Protein AF-A0A7W7D949-F1 (afdb_monomer)

Solvent-accessible surface area (backbone atoms only — not comparable to full-atom values): 5624 Å² total; per-residue (Å²): 130,55,74,65,58,53,51,50,49,53,50,51,53,49,32,52,52,30,52,50,52,20,53,51,26,47,51,50,24,49,54,40,52,50,54,51,53,53,45,66,76,52,34,84,71,34,68,82,68,64,48,53,63,56,50,52,53,50,38,54,50,53,27,51,53,23,50,52,48,22,53,51,27,49,50,52,28,54,51,48,54,50,52,49,52,54,50,51,57,48,51,52,54,50,53,50,50,53,52,50,53,56,59,73,64,71,122

Radius of gyration: 25.0 Å; Cα contacts (8 Å, |Δi|>4): 56; chains: 1; bounding box: 62×19×70 Å

Secondary structure (DSSP, 8-state):
--HHHHHHHHHHHHHHHHHHHHHHHHHHHHHHHHHHHHHHHHTTTTTTTTHHHHHHHHHHHHHHHHHHHHHHHHHHHHHHHHHHHHHHHHHHHHHHHHHHHHHHH--

Sequence (107 aa):
MSELEARLKEMREDVEAWRQAAAEMNKVAQIVGELKSVQTAFGYLGKRGEADTTYATLNDTLRSLAQQADATFKDVEGKLNTVIRVYEGTEERNKELVSRVKKGWNF

pLDDT: mean 81.1, std 10.81, range [51.56, 93.5]

Foldseek 3Di:
DDPLVVVLVVLVVLLVVLLVLLVVLVVQLVVLVVVLVVCVVVVVVVVVPPVSVVSVVVSVVSNVVSNVSSVVSVVSSVVSVVVSVVSVVVVVVVVVVVVVVVVVPPD

Organism: NCBI:txid795645

Nearest PDB structures (foldseek):
  6g6w-assembly1_B  TM=6.127E-01  e=5.198E+00  Bos taurus

Structure (mmCIF, N/CA/C/O backbone):
data_AF-A0A7W7D949-F1
#
_entry.id   AF-A0A7W7D949-F1
#
loop_
_atom_site.group_PDB
_atom_site.id
_atom_site.type_symbol
_atom_site.label_atom_id
_atom_site.label_alt_id
_atom_site.label_comp_id
_atom_site.label_asym_id
_atom_site.label_entity_id
_atom_site.label_seq_id
_atom_site.pdbx_PDB_ins_code
_atom_site.Cartn_x
_atom_site.Cartn_y
_atom_site.Cartn_z
_atom_site.occupancy
_atom_site.B_iso_or_equiv
_atom_site.auth_seq_id
_atom_site.auth_comp_id
_atom_site.auth_asym_id
_atom_site.auth_atom_id
_atom_site.pdbx_PDB_model_num
ATOM 1 N N . MET A 1 1 ? 25.063 7.300 -14.719 1.00 58.38 1 MET A N 1
ATOM 2 C CA . MET A 1 1 ? 23.723 6.801 -14.373 1.00 58.38 1 MET A CA 1
ATOM 3 C C . MET A 1 1 ? 22.817 7.169 -15.529 1.00 58.38 1 MET A C 1
ATOM 5 O O . MET A 1 1 ? 22.864 8.323 -15.946 1.00 58.38 1 MET A O 1
ATOM 9 N N . SER A 1 2 ? 22.131 6.200 -16.128 1.00 81.81 2 SER A N 1
ATOM 10 C CA . SER A 1 2 ? 21.180 6.471 -17.212 1.00 81.81 2 SER A CA 1
ATOM 11 C C . SER A 1 2 ? 19.943 7.195 -16.662 1.00 81.81 2 SER A C 1
ATOM 13 O O . SER A 1 2 ? 19.655 7.122 -15.467 1.00 81.81 2 SER A O 1
ATOM 15 N N . GLU A 1 3 ? 19.200 7.900 -17.517 1.00 85.38 3 GLU A N 1
ATOM 16 C CA . GLU A 1 3 ? 17.923 8.515 -17.122 1.00 85.38 3 GLU A CA 1
ATOM 17 C C . GLU A 1 3 ? 16.938 7.460 -16.588 1.00 85.38 3 GLU A C 1
ATOM 19 O O . GLU A 1 3 ? 16.243 7.696 -15.602 1.00 85.38 3 GLU A O 1
ATOM 24 N N . LEU A 1 4 ? 16.950 6.256 -17.172 1.00 83.88 4 LEU A N 1
ATOM 25 C CA . LEU A 1 4 ? 16.148 5.123 -16.713 1.00 83.88 4 LEU A CA 1
ATOM 26 C C . LEU A 1 4 ? 16.532 4.680 -15.293 1.00 83.88 4 LEU A C 1
ATOM 28 O O . LEU A 1 4 ? 15.655 4.498 -14.457 1.00 83.88 4 LEU A O 1
ATOM 32 N N . GLU A 1 5 ? 17.827 4.557 -14.995 1.00 83.00 5 GLU A N 1
ATOM 33 C CA . GLU A 1 5 ? 18.312 4.199 -13.654 1.00 83.00 5 GLU A CA 1
ATOM 34 C C . GLU A 1 5 ? 17.893 5.236 -12.599 1.00 83.00 5 GLU A C 1
ATOM 36 O O . GLU A 1 5 ? 17.519 4.863 -11.486 1.00 83.00 5 GLU A O 1
ATOM 41 N N . ALA A 1 6 ? 17.908 6.528 -12.948 1.00 88.12 6 ALA A N 1
ATOM 42 C CA . ALA A 1 6 ? 17.442 7.595 -12.064 1.00 88.12 6 ALA A CA 1
ATOM 43 C C . ALA A 1 6 ? 15.929 7.498 -11.803 1.00 88.12 6 ALA A C 1
ATOM 45 O O . ALA A 1 6 ? 15.504 7.529 -10.650 1.00 88.12 6 ALA A O 1
ATOM 46 N N . ARG A 1 7 ? 15.120 7.279 -12.848 1.00 87.38 7 ARG A N 1
ATOM 47 C CA . ARG A 1 7 ? 13.664 7.091 -12.716 1.00 87.38 7 ARG A CA 1
ATOM 48 C C . ARG A 1 7 ? 13.296 5.843 -11.921 1.00 87.38 7 ARG A C 1
ATOM 50 O O . ARG A 1 7 ? 12.393 5.892 -11.094 1.00 87.38 7 ARG A O 1
ATOM 57 N N . LEU A 1 8 ? 14.004 4.733 -12.123 1.00 89.12 8 LEU A N 1
ATOM 58 C CA . LEU A 1 8 ? 13.800 3.515 -11.335 1.00 89.12 8 LEU A CA 1
ATOM 59 C C . LEU A 1 8 ? 14.153 3.724 -9.864 1.00 89.12 8 LEU A C 1
ATOM 61 O O . LEU A 1 8 ? 13.499 3.157 -8.993 1.00 89.12 8 LEU A O 1
ATOM 65 N N . LYS A 1 9 ? 15.167 4.544 -9.574 1.00 90.81 9 LYS A N 1
ATOM 66 C CA . LYS A 1 9 ? 15.498 4.921 -8.202 1.00 90.81 9 LYS A CA 1
ATOM 67 C C . LYS A 1 9 ? 14.367 5.732 -7.557 1.00 90.81 9 LYS A C 1
ATOM 69 O O . LYS A 1 9 ? 13.934 5.346 -6.478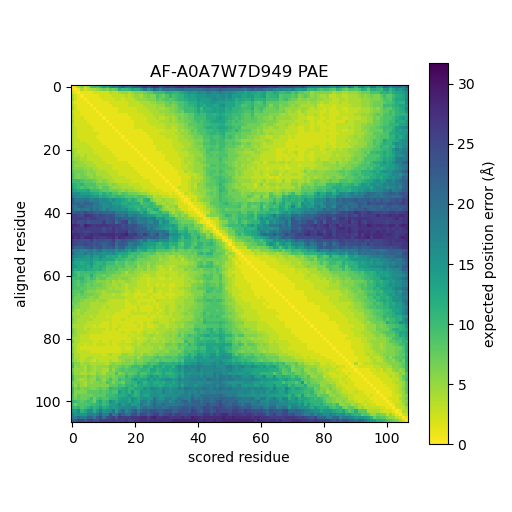 1.00 90.81 9 LYS A O 1
ATOM 74 N N . GLU A 1 10 ? 13.860 6.765 -8.230 1.00 91.50 10 GLU A N 1
ATOM 75 C CA . GLU A 1 10 ? 12.702 7.552 -7.764 1.00 91.50 10 GLU A CA 1
ATOM 76 C C . GLU A 1 10 ? 11.490 6.644 -7.487 1.00 91.50 10 GLU A C 1
ATOM 78 O O . GLU A 1 10 ? 10.919 6.679 -6.403 1.00 91.50 10 GLU A O 1
ATOM 83 N N . MET A 1 11 ? 11.161 5.728 -8.407 1.00 89.94 11 MET A N 1
ATOM 84 C CA . MET A 1 11 ? 10.045 4.791 -8.214 1.00 89.94 11 MET A CA 1
ATOM 85 C C . MET A 1 11 ? 10.233 3.865 -7.004 1.00 89.94 11 MET A C 1
ATOM 87 O O . MET A 1 11 ? 9.255 3.499 -6.357 1.00 89.94 11 MET A O 1
ATOM 91 N N . ARG A 1 12 ? 11.467 3.455 -6.685 1.00 90.75 12 ARG A N 1
ATOM 92 C CA . ARG A 1 12 ? 11.747 2.641 -5.487 1.00 90.75 12 ARG A CA 1
ATOM 93 C C . ARG A 1 12 ? 11.586 3.449 -4.201 1.00 90.75 12 ARG A C 1
ATOM 95 O O . ARG A 1 12 ? 11.132 2.897 -3.202 1.00 90.75 12 ARG A O 1
ATOM 102 N N . GLU A 1 13 ? 11.953 4.727 -4.223 1.00 93.50 13 GLU A N 1
ATOM 103 C CA . GLU A 1 13 ? 11.715 5.641 -3.102 1.00 93.50 13 GLU A CA 1
ATOM 104 C C . GLU A 1 13 ? 10.205 5.835 -2.883 1.00 93.50 13 GLU A C 1
ATOM 106 O O . GLU A 1 13 ? 9.735 5.718 -1.750 1.00 93.50 13 GLU A O 1
ATOM 111 N N . ASP A 1 14 ? 9.430 5.988 -3.962 1.00 90.38 14 ASP A N 1
ATOM 112 C CA . ASP A 1 14 ? 7.966 6.053 -3.898 1.00 90.38 14 ASP A CA 1
ATOM 113 C C . ASP A 1 14 ? 7.351 4.762 -3.337 1.00 90.38 14 ASP A C 1
ATOM 115 O O . ASP A 1 14 ? 6.465 4.818 -2.485 1.00 90.38 14 ASP A O 1
ATOM 119 N N . VAL A 1 15 ? 7.822 3.585 -3.771 1.00 90.38 15 VAL A N 1
ATOM 120 C CA . VAL A 1 15 ? 7.384 2.282 -3.229 1.00 90.38 15 VAL A CA 1
ATOM 121 C C . VAL A 1 15 ? 7.553 2.232 -1.712 1.00 90.38 15 VAL A C 1
ATOM 123 O O . VAL A 1 15 ? 6.629 1.831 -1.005 1.00 90.38 15 VAL A O 1
ATOM 126 N N . GLU A 1 16 ? 8.709 2.653 -1.202 1.00 92.06 16 GLU A N 1
ATOM 127 C CA . GLU A 1 16 ? 8.970 2.643 0.236 1.00 92.06 16 GLU A CA 1
ATOM 128 C C . GLU A 1 16 ? 8.075 3.647 0.980 1.00 92.06 16 GLU A C 1
ATOM 130 O O . GLU A 1 16 ? 7.548 3.323 2.046 1.00 92.06 16 GLU A O 1
ATOM 135 N N . ALA A 1 17 ? 7.805 4.818 0.396 1.00 91.94 17 ALA A N 1
ATOM 136 C CA . ALA A 1 17 ? 6.859 5.779 0.959 1.00 91.94 17 ALA A CA 1
ATOM 137 C C . ALA A 1 17 ? 5.430 5.207 1.048 1.00 91.94 17 ALA A C 1
AT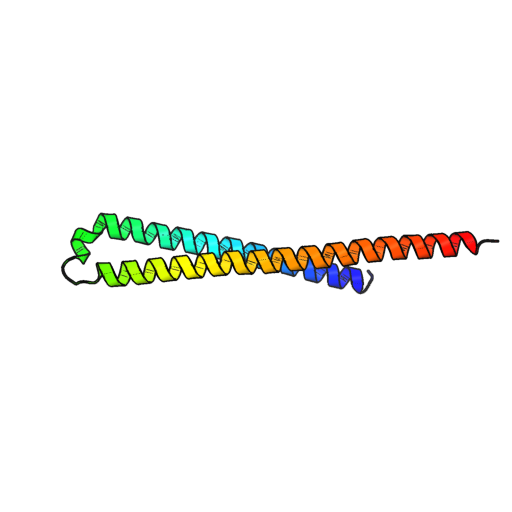OM 139 O O . ALA A 1 17 ? 4.783 5.317 2.094 1.00 91.94 17 ALA A O 1
ATOM 140 N N . TRP A 1 18 ? 4.945 4.537 -0.004 1.00 88.81 18 TRP A N 1
ATOM 141 C CA . TRP A 1 18 ? 3.626 3.888 0.001 1.00 88.81 18 TRP A CA 1
ATOM 142 C C . TRP A 1 18 ? 3.542 2.748 1.011 1.00 88.81 18 TRP A C 1
ATOM 144 O O . TRP A 1 18 ? 2.544 2.618 1.722 1.00 88.81 18 TRP A O 1
ATOM 154 N N . ARG A 1 19 ? 4.610 1.960 1.131 1.00 89.31 19 ARG A N 1
ATOM 155 C CA . ARG A 1 19 ? 4.712 0.890 2.122 1.00 89.31 19 ARG A CA 1
ATOM 156 C C . ARG A 1 19 ? 4.655 1.429 3.552 1.00 89.31 19 ARG A C 1
ATOM 158 O O . ARG A 1 19 ? 3.962 0.860 4.398 1.00 89.31 19 ARG A O 1
ATOM 165 N N . GLN A 1 20 ? 5.347 2.534 3.829 1.00 91.94 20 GLN A N 1
ATOM 166 C CA . GLN A 1 20 ? 5.293 3.201 5.132 1.00 91.94 20 GLN A CA 1
ATOM 167 C C . GLN A 1 20 ? 3.895 3.755 5.416 1.00 91.94 20 GLN A C 1
ATOM 169 O O . GLN A 1 20 ? 3.360 3.525 6.499 1.00 91.94 20 GLN A O 1
ATOM 174 N N . ALA A 1 21 ? 3.256 4.396 4.434 1.00 88.12 21 ALA A N 1
ATOM 175 C CA . ALA A 1 21 ? 1.887 4.889 4.575 1.00 88.12 21 ALA A CA 1
ATOM 176 C C . ALA A 1 21 ? 0.893 3.754 4.889 1.00 88.12 21 ALA A C 1
ATOM 178 O O . ALA A 1 21 ? 0.043 3.899 5.770 1.00 88.12 21 ALA A O 1
ATOM 179 N N . ALA A 1 22 ? 1.030 2.604 4.221 1.00 86.50 22 ALA A N 1
ATOM 180 C CA . ALA A 1 22 ? 0.234 1.406 4.490 1.00 86.50 22 ALA A CA 1
ATOM 181 C C . ALA A 1 22 ? 0.418 0.915 5.937 1.00 86.50 22 ALA A C 1
ATOM 183 O O . ALA A 1 22 ? -0.556 0.686 6.661 1.00 86.50 22 ALA A O 1
ATOM 184 N N . ALA A 1 23 ? 1.670 0.831 6.397 1.00 87.62 23 ALA A N 1
ATOM 185 C CA . ALA A 1 23 ? 1.987 0.431 7.764 1.00 87.62 23 ALA A CA 1
ATOM 186 C C . ALA A 1 23 ? 1.381 1.382 8.811 1.00 87.62 23 ALA A C 1
ATOM 188 O O . ALA A 1 23 ? 0.822 0.917 9.806 1.00 87.62 23 ALA A O 1
ATOM 189 N N . GLU A 1 24 ? 1.440 2.696 8.584 1.00 90.31 24 GLU A N 1
ATOM 190 C CA . GLU A 1 24 ? 0.830 3.684 9.480 1.00 90.31 24 GLU A CA 1
ATOM 191 C C . GLU A 1 24 ? -0.700 3.574 9.508 1.00 90.31 24 GLU A C 1
ATOM 193 O O . GLU A 1 24 ? -1.295 3.587 10.585 1.00 90.31 24 GLU A O 1
ATOM 198 N N . MET A 1 25 ? -1.358 3.368 8.363 1.00 85.31 25 MET A N 1
ATOM 199 C CA . MET A 1 25 ? -2.812 3.155 8.338 1.00 85.31 25 MET A CA 1
ATOM 200 C C . MET A 1 25 ? -3.229 1.880 9.072 1.00 85.31 25 MET A C 1
ATOM 202 O O . MET A 1 25 ? -4.246 1.869 9.767 1.00 85.31 2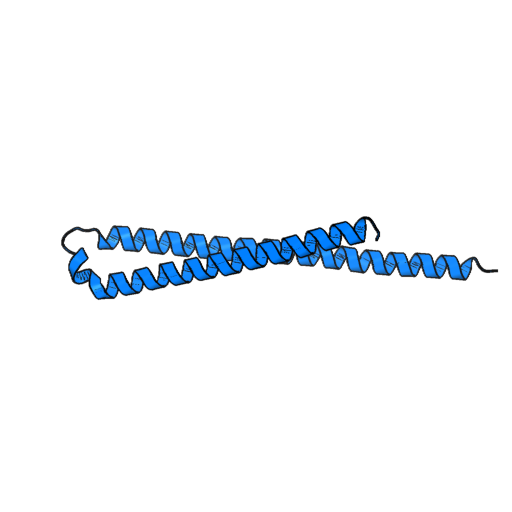5 MET A O 1
ATOM 206 N N . ASN A 1 26 ? -2.427 0.819 8.988 1.00 85.50 26 ASN A N 1
ATOM 207 C CA . ASN A 1 26 ? -2.670 -0.397 9.755 1.00 85.50 26 ASN A CA 1
ATOM 208 C C . ASN A 1 26 ? -2.583 -0.138 11.269 1.00 85.50 26 ASN A C 1
ATOM 210 O O . ASN A 1 26 ? -3.490 -0.522 12.008 1.00 85.50 26 ASN A O 1
ATOM 214 N N . LYS A 1 27 ? -1.554 0.591 11.726 1.00 88.75 27 LYS A N 1
ATOM 215 C CA . LYS A 1 27 ? -1.431 1.005 13.134 1.00 88.75 27 LYS A CA 1
ATOM 216 C C . LYS A 1 27 ? -2.632 1.834 13.585 1.00 88.75 27 LYS A C 1
ATOM 218 O O . LYS A 1 27 ? -3.191 1.569 14.645 1.00 88.75 27 LYS A O 1
ATOM 223 N N . VAL A 1 28 ? -3.077 2.794 12.772 1.00 85.00 28 VAL A N 1
ATOM 224 C CA . VAL A 1 28 ? -4.282 3.590 13.062 1.00 85.00 28 VAL A CA 1
ATOM 225 C C . VAL A 1 28 ? -5.509 2.687 13.196 1.00 85.00 28 VAL A C 1
ATOM 227 O O . VAL A 1 28 ? -6.259 2.821 14.161 1.00 85.00 28 VAL A O 1
ATOM 230 N N . ALA A 1 29 ? -5.700 1.725 12.290 1.0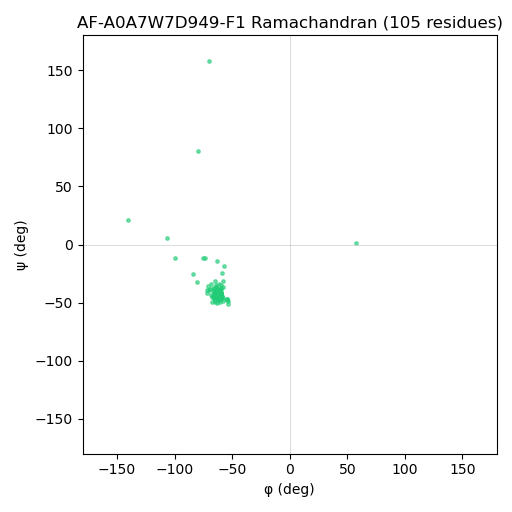0 82.62 29 ALA A N 1
ATOM 231 C CA . ALA A 1 29 ? -6.810 0.776 12.371 1.00 82.62 29 ALA A CA 1
ATOM 232 C C . ALA A 1 29 ? -6.781 -0.060 13.666 1.00 82.62 29 ALA A C 1
ATOM 234 O O . ALA A 1 29 ? -7.838 -0.330 14.240 1.00 82.62 29 ALA A O 1
ATOM 235 N N . GLN A 1 30 ? -5.589 -0.449 14.133 1.00 85.94 30 GLN A N 1
ATOM 236 C CA . GLN A 1 30 ? -5.399 -1.168 15.398 1.00 85.94 30 GLN A CA 1
ATOM 237 C C . GLN A 1 30 ? -5.743 -0.290 16.605 1.00 85.94 30 GLN A C 1
ATOM 239 O O . GLN A 1 30 ? -6.570 -0.697 17.417 1.00 85.94 30 GLN A O 1
ATOM 244 N N . ILE A 1 31 ? -5.211 0.936 16.669 1.00 84.62 31 ILE A N 1
ATOM 245 C CA . ILE A 1 31 ? -5.495 1.903 17.746 1.00 84.62 31 ILE A CA 1
ATOM 246 C C . ILE A 1 31 ? -7.000 2.185 17.836 1.00 84.62 31 ILE A C 1
ATOM 248 O O . ILE A 1 31 ? -7.589 2.139 18.913 1.00 84.62 31 ILE A O 1
ATOM 252 N N . VAL A 1 32 ? -7.653 2.425 16.696 1.00 80.75 32 VAL A N 1
ATOM 253 C CA . VAL A 1 32 ? -9.110 2.611 16.626 1.00 80.75 32 VAL A CA 1
ATOM 254 C C . VAL A 1 32 ? -9.840 1.341 17.093 1.00 80.75 32 VAL A C 1
ATOM 256 O O . VAL A 1 32 ? -10.833 1.408 17.813 1.00 80.75 32 VAL A O 1
ATOM 259 N N . GLY A 1 33 ? -9.347 0.150 16.752 1.00 77.94 33 GLY A N 1
ATOM 260 C CA . GLY A 1 33 ? -9.879 -1.111 17.275 1.00 77.94 33 GLY A CA 1
ATOM 261 C C . GLY A 1 33 ? -9.795 -1.228 18.804 1.00 77.94 33 GLY A C 1
ATOM 262 O O . GLY A 1 33 ? -10.767 -1.639 19.440 1.00 77.94 33 GLY A O 1
ATOM 263 N N . GLU A 1 34 ? -8.669 -0.835 19.395 1.00 80.50 34 GLU A N 1
ATOM 264 C CA . GLU A 1 34 ? -8.430 -0.860 20.843 1.00 80.50 34 GLU A CA 1
ATOM 265 C C . GLU A 1 34 ? -9.283 0.167 21.596 1.00 80.50 34 GLU A C 1
ATOM 267 O O . GLU A 1 34 ? -9.839 -0.134 22.650 1.00 80.50 34 GLU A O 1
ATOM 272 N N . LEU A 1 35 ? -9.491 1.359 21.035 1.00 74.69 35 LEU A N 1
ATOM 273 C CA . LEU A 1 35 ? -10.379 2.360 21.636 1.00 74.69 35 LEU A CA 1
ATOM 274 C C . LEU A 1 35 ? -11.819 1.838 21.791 1.00 74.69 35 LEU A C 1
ATOM 276 O O . LEU A 1 35 ? -12.470 2.106 22.805 1.00 74.69 35 LEU A O 1
ATOM 280 N N . LYS A 1 36 ? -12.294 1.006 20.853 1.00 71.25 36 LYS A N 1
ATOM 281 C CA . LYS 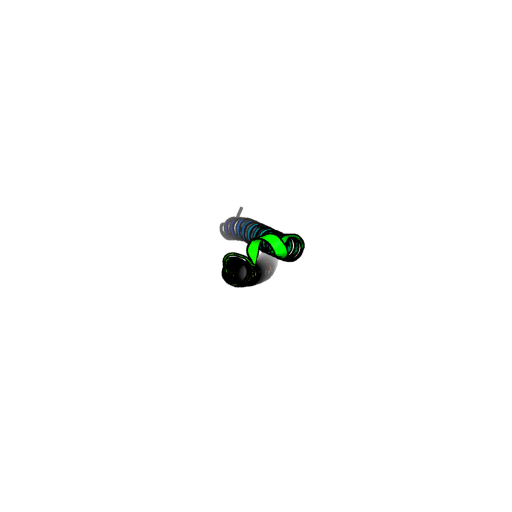A 1 36 ? -13.596 0.323 20.966 1.00 71.25 36 LYS A CA 1
ATOM 282 C C . LYS A 1 36 ? -13.657 -0.650 22.140 1.00 71.25 36 LYS A C 1
ATOM 284 O O . LYS A 1 36 ? -14.700 -0.772 22.787 1.00 71.25 36 LYS A O 1
ATOM 289 N N . SER A 1 37 ? -12.573 -1.384 22.397 1.00 69.56 37 SER A N 1
ATOM 290 C CA . SER A 1 37 ? -12.537 -2.380 23.473 1.00 69.56 37 SER A CA 1
ATOM 291 C C . SER A 1 37 ? -12.546 -1.698 24.842 1.00 69.56 37 SER A C 1
ATOM 293 O O . SER A 1 37 ? -13.294 -2.118 25.725 1.00 69.56 37 SER A O 1
ATOM 295 N N . VAL A 1 38 ? -11.833 -0.574 24.978 1.00 67.88 38 VAL A N 1
ATOM 296 C CA . VAL A 1 38 ? -11.864 0.289 26.169 1.00 67.88 38 VAL A CA 1
ATOM 297 C C . VAL A 1 38 ? -13.263 0.871 26.385 1.00 67.88 38 VAL A C 1
ATOM 299 O O . VAL A 1 38 ? -13.799 0.777 27.488 1.00 67.88 38 VAL A O 1
ATOM 302 N N . GLN A 1 39 ? -13.906 1.398 25.339 1.00 67.31 39 GLN A N 1
ATOM 303 C CA . GLN A 1 39 ? -15.285 1.887 25.435 1.00 67.31 39 GLN A CA 1
ATOM 304 C C . GLN A 1 39 ? -16.248 0.774 25.871 1.00 67.31 39 GLN A C 1
ATOM 306 O O . GLN A 1 39 ? -17.099 0.992 26.724 1.00 67.31 39 GLN A O 1
ATOM 311 N N . THR A 1 40 ? -16.100 -0.437 25.336 1.00 67.19 40 THR A N 1
ATOM 312 C CA . THR A 1 40 ? -16.936 -1.583 25.727 1.00 67.19 40 THR A CA 1
ATOM 313 C C . THR A 1 40 ? -16.727 -1.953 27.201 1.00 67.19 40 THR A C 1
ATOM 315 O O . THR A 1 40 ? -17.696 -2.244 27.901 1.00 67.19 40 THR A O 1
ATOM 318 N N . ALA A 1 41 ? -15.486 -1.886 27.694 1.00 63.09 41 ALA A N 1
ATOM 319 C CA . ALA A 1 41 ? -15.142 -2.170 29.087 1.00 63.09 41 ALA A CA 1
ATOM 320 C C . ALA A 1 41 ? -15.684 -1.118 30.077 1.00 63.09 41 ALA A C 1
ATOM 322 O O . ALA A 1 41 ? -16.093 -1.472 31.182 1.00 63.09 41 ALA A O 1
ATOM 323 N N . PHE A 1 42 ? -15.746 0.159 29.679 1.00 62.59 42 PHE A N 1
ATOM 324 C CA . PHE A 1 42 ? -16.229 1.269 30.518 1.00 62.59 42 PHE A CA 1
ATOM 325 C C . PHE A 1 42 ? -17.625 1.798 30.133 1.00 62.59 42 PHE A C 1
ATOM 327 O O . PHE A 1 42 ? -18.115 2.759 30.728 1.00 62.59 42 PHE A O 1
ATOM 334 N N . GLY A 1 43 ? -18.309 1.154 29.182 1.00 61.38 43 GLY A N 1
ATOM 335 C CA . GLY A 1 43 ? -19.563 1.626 28.574 1.00 61.38 43 GLY A CA 1
ATOM 336 C C . GLY A 1 43 ? -20.741 1.737 29.542 1.00 61.38 43 GLY A C 1
ATOM 337 O O . GLY A 1 43 ? -21.716 2.428 29.271 1.00 61.38 43 GLY A O 1
ATOM 338 N N . TYR A 1 44 ? -20.649 1.147 30.737 1.00 61.78 44 TYR A N 1
ATOM 339 C CA . TYR A 1 44 ? -21.631 1.390 31.799 1.00 61.78 44 TYR A CA 1
ATOM 340 C C . TYR A 1 44 ? -21.725 2.878 32.199 1.00 61.78 44 TYR A C 1
ATOM 342 O O . TYR A 1 44 ? -22.775 3.306 32.677 1.00 61.78 44 TYR A O 1
ATOM 350 N N . LEU A 1 45 ? -20.666 3.670 31.978 1.00 57.50 45 LEU A N 1
ATOM 351 C CA . LEU A 1 45 ? -20.654 5.121 32.196 1.00 57.50 45 LEU A CA 1
ATOM 352 C C . LEU A 1 45 ? -21.295 5.903 31.034 1.00 57.50 45 LEU A C 1
ATOM 354 O O . LEU A 1 45 ? -21.916 6.936 31.276 1.00 57.50 45 LEU A O 1
ATOM 358 N N . GLY A 1 46 ? -21.184 5.410 29.796 1.00 57.56 46 GLY A N 1
ATOM 359 C CA . GLY A 1 46 ? -21.701 6.061 28.584 1.00 57.56 46 GLY A CA 1
ATOM 360 C C . GLY A 1 46 ? -23.183 5.790 28.296 1.00 57.56 46 GLY A C 1
ATOM 361 O O . GLY A 1 46 ? -23.872 6.655 27.746 1.00 57.56 46 GLY A O 1
ATOM 362 N N . LYS A 1 47 ? -23.725 4.660 28.777 1.00 58.44 47 LYS A N 1
ATOM 363 C CA . LYS A 1 47 ? -25.139 4.262 28.602 1.00 58.44 47 LYS A CA 1
ATOM 364 C C . LYS A 1 47 ? -26.158 5.277 29.122 1.00 58.44 47 LYS A C 1
ATOM 366 O O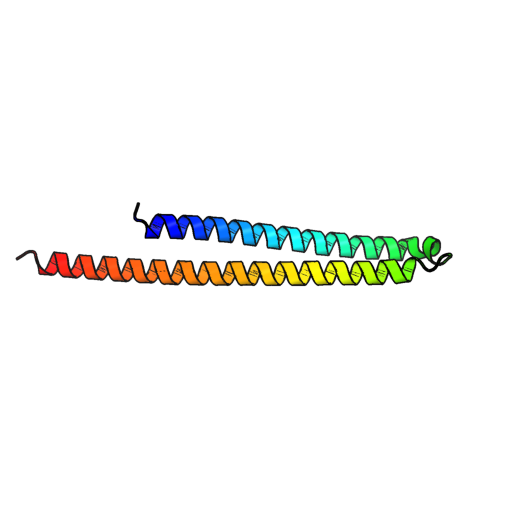 . LYS A 1 47 ? -27.321 5.220 28.736 1.00 58.44 47 LYS A O 1
ATOM 371 N N . ARG A 1 48 ? -25.749 6.204 29.993 1.00 57.25 48 ARG A N 1
ATOM 372 C CA . ARG A 1 48 ? -26.618 7.264 30.527 1.00 57.25 48 ARG A CA 1
ATOM 373 C C . ARG A 1 48 ? -26.905 8.404 29.543 1.00 57.25 48 ARG A C 1
ATOM 375 O O . ARG A 1 48 ? -27.784 9.202 29.847 1.00 57.25 48 ARG A O 1
ATOM 382 N N . GLY A 1 49 ? -26.203 8.495 28.409 1.00 58.47 49 GLY A N 1
ATOM 383 C CA . GLY A 1 49 ? -26.315 9.639 27.493 1.00 58.47 49 GLY A CA 1
ATOM 384 C C . GLY A 1 49 ? -26.293 9.314 25.998 1.00 58.47 49 GLY A C 1
ATOM 385 O O . GLY A 1 49 ? -25.930 10.194 25.228 1.00 58.47 49 GLY A O 1
ATOM 386 N N . GLU A 1 50 ? -26.599 8.076 25.582 1.00 59.78 50 GLU A N 1
ATOM 387 C CA . GLU A 1 50 ? -26.628 7.617 24.166 1.00 59.78 50 GLU A CA 1
ATOM 388 C C . GLU A 1 50 ? -25.321 7.787 23.357 1.00 59.78 50 GLU A C 1
ATOM 390 O O . GLU A 1 50 ? -25.238 7.393 22.192 1.00 59.78 50 GLU A O 1
ATOM 395 N N . ALA A 1 51 ? -24.259 8.298 23.981 1.00 61.75 51 ALA A N 1
ATOM 396 C CA . ALA A 1 51 ? -22.941 8.460 23.382 1.00 61.75 51 ALA A CA 1
ATOM 397 C C . ALA A 1 51 ? -22.369 7.126 22.872 1.00 61.75 51 ALA A C 1
ATOM 399 O O . ALA A 1 51 ? -21.676 7.103 21.855 1.00 61.75 51 ALA A O 1
ATOM 400 N N . ASP A 1 52 ? -22.704 6.006 23.519 1.00 65.38 52 ASP A N 1
ATOM 401 C CA . ASP A 1 52 ? -22.091 4.715 23.215 1.00 65.38 52 ASP A CA 1
ATOM 402 C C . ASP A 1 52 ? -22.307 4.244 21.770 1.00 65.38 52 ASP A C 1
ATOM 404 O O . ASP A 1 52 ? -21.382 3.732 21.135 1.00 65.38 52 ASP A O 1
ATOM 408 N N . THR A 1 53 ? -23.508 4.450 21.230 1.00 66.81 53 THR A N 1
ATOM 409 C CA . THR A 1 53 ? -23.891 4.057 19.866 1.00 66.81 53 THR A CA 1
ATOM 410 C C . THR A 1 53 ? -23.238 4.929 18.795 1.00 66.81 53 THR A C 1
ATOM 412 O O . THR A 1 53 ? -22.780 4.414 17.769 1.00 66.81 53 THR A O 1
ATOM 415 N N . THR A 1 54 ? -23.136 6.237 19.040 1.00 67.56 54 THR A N 1
ATOM 416 C CA . THR A 1 54 ? -22.489 7.185 18.120 1.00 67.56 54 THR A CA 1
ATOM 417 C C . THR A 1 54 ? -20.983 6.941 18.055 1.00 67.56 54 THR A C 1
ATOM 419 O O . THR A 1 54 ? -20.420 6.873 16.962 1.00 67.56 54 THR A O 1
ATOM 422 N N . TYR A 1 55 ? -20.335 6.715 19.204 1.00 69.69 55 TYR A N 1
ATOM 423 C CA . TYR A 1 55 ? -18.911 6.375 19.257 1.00 69.69 55 TYR A CA 1
ATOM 424 C C . TYR A 1 55 ? -18.607 5.034 18.589 1.00 69.69 55 TYR A C 1
ATOM 426 O O . TYR A 1 55 ? -17.676 4.961 17.790 1.00 69.69 55 TYR A O 1
ATOM 434 N N . ALA A 1 56 ? -19.413 3.996 18.835 1.00 72.88 56 ALA A N 1
ATOM 435 C CA . ALA A 1 56 ? -19.210 2.692 18.205 1.00 72.88 56 ALA A CA 1
ATOM 436 C C . ALA A 1 56 ? -19.290 2.775 16.669 1.00 72.88 56 ALA A C 1
ATOM 438 O O . ALA A 1 56 ? -18.438 2.219 15.974 1.00 72.88 56 ALA A O 1
ATOM 439 N N . THR A 1 57 ? -20.268 3.522 16.146 1.00 75.25 57 THR A N 1
ATOM 440 C CA . THR A 1 57 ? -20.459 3.728 14.701 1.00 75.25 57 THR A CA 1
ATOM 441 C C . THR A 1 57 ? -19.307 4.523 14.082 1.00 75.25 57 THR A C 1
ATOM 443 O O . THR A 1 57 ? -18.783 4.148 13.028 1.00 75.25 57 THR A O 1
ATOM 446 N N . LEU A 1 58 ? -18.870 5.597 14.749 1.00 76.00 58 LEU A N 1
ATOM 447 C CA . LEU A 1 58 ? -17.728 6.399 14.310 1.00 76.00 58 LEU A CA 1
ATOM 448 C C . LEU A 1 58 ? -16.450 5.554 14.281 1.00 76.00 58 LEU A C 1
ATOM 450 O O . LEU A 1 58 ? -15.697 5.594 13.311 1.00 76.00 58 LEU A O 1
ATOM 454 N N . ASN A 1 59 ? -16.235 4.746 15.314 1.00 81.56 59 ASN A N 1
ATOM 455 C CA . ASN A 1 59 ? -15.059 3.903 15.440 1.00 81.56 59 ASN A CA 1
ATOM 456 C C . ASN A 1 59 ? -14.997 2.820 14.353 1.00 81.56 59 ASN A C 1
ATOM 458 O O . ASN A 1 59 ? -13.951 2.610 13.739 1.00 81.56 59 ASN A O 1
ATOM 462 N N . ASP A 1 60 ? -16.118 2.152 14.072 1.00 84.06 60 ASP A N 1
ATOM 463 C CA . ASP A 1 60 ? -16.190 1.167 12.989 1.00 84.06 60 ASP A CA 1
ATOM 464 C C . ASP A 1 60 ? -15.948 1.806 11.616 1.00 84.06 60 ASP A C 1
ATOM 466 O O . ASP A 1 60 ? -15.234 1.231 10.790 1.00 84.06 60 ASP A O 1
ATOM 470 N N . THR A 1 61 ? -16.463 3.020 11.404 1.00 82.44 61 THR A N 1
ATOM 471 C CA . THR A 1 61 ? -16.225 3.800 10.182 1.00 82.44 61 THR A CA 1
ATOM 472 C C . THR A 1 61 ? -14.746 4.153 10.026 1.00 82.44 61 THR A C 1
ATOM 474 O O . THR A 1 61 ? -14.158 3.874 8.982 1.00 82.44 61 THR A O 1
ATOM 477 N N . LEU A 1 62 ? -14.111 4.699 11.069 1.00 81.62 62 LEU A N 1
ATOM 478 C CA . LEU A 1 62 ? -12.689 5.057 11.049 1.00 81.62 62 LEU A CA 1
ATOM 479 C C . LEU A 1 62 ? -11.798 3.835 10.811 1.00 81.62 62 LEU A C 1
ATOM 481 O O . LEU A 1 62 ? -10.874 3.894 10.002 1.00 81.62 62 LEU A O 1
ATOM 485 N N . ARG A 1 63 ? -12.108 2.702 11.452 1.00 85.56 63 ARG A N 1
ATOM 486 C CA . ARG A 1 63 ? -11.379 1.448 11.234 1.00 85.56 63 ARG A CA 1
ATOM 487 C C . ARG A 1 63 ? -11.518 0.967 9.792 1.00 85.56 63 ARG A C 1
ATOM 489 O O . ARG A 1 63 ? -10.524 0.572 9.191 1.00 85.56 63 ARG A O 1
ATOM 496 N N . SER A 1 64 ? -12.731 1.004 9.237 1.00 89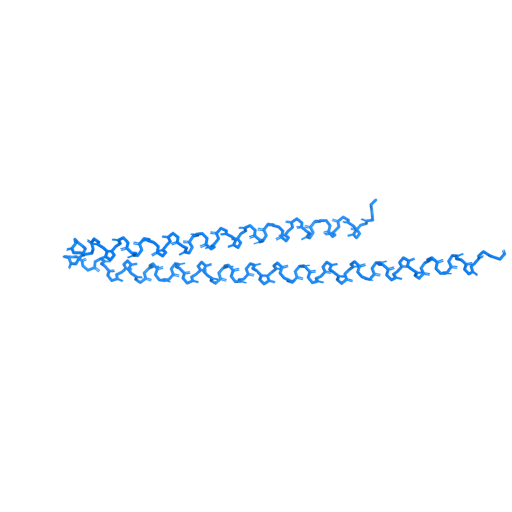.19 64 SER A N 1
ATOM 497 C CA . SER A 1 64 ? -12.975 0.599 7.850 1.00 89.19 64 SER A CA 1
ATOM 498 C C . SER A 1 64 ? -12.214 1.483 6.863 1.00 89.19 64 SER A C 1
ATOM 500 O O . SER A 1 64 ? -11.563 0.962 5.962 1.00 89.19 64 SER A O 1
ATOM 502 N N . LEU A 1 65 ? -12.230 2.803 7.061 1.00 86.50 65 LEU A N 1
ATOM 503 C CA . LEU A 1 65 ? -11.484 3.744 6.225 1.00 86.50 65 LEU A CA 1
ATOM 504 C C . LEU A 1 65 ? -9.974 3.493 6.296 1.00 86.50 65 LEU A C 1
ATOM 506 O O . LEU A 1 65 ? -9.319 3.446 5.259 1.00 86.50 65 LEU A O 1
ATOM 510 N N . ALA A 1 66 ? -9.429 3.262 7.492 1.00 86.19 66 ALA A N 1
ATOM 511 C CA . ALA A 1 66 ? -8.011 2.955 7.663 1.00 86.19 66 ALA A CA 1
ATOM 512 C C . ALA A 1 66 ? -7.614 1.637 6.968 1.00 86.19 66 ALA A C 1
ATOM 514 O O . ALA A 1 66 ? -6.583 1.569 6.303 1.00 86.19 66 ALA A O 1
ATOM 515 N N . GLN A 1 67 ? -8.459 0.604 7.042 1.00 88.06 67 GLN A N 1
ATOM 516 C CA . GLN A 1 67 ? -8.238 -0.663 6.334 1.00 88.06 67 GLN A CA 1
ATOM 517 C C . GLN A 1 67 ? -8.323 -0.511 4.808 1.00 88.06 67 GLN A C 1
ATOM 519 O O . GLN A 1 67 ? -7.520 -1.098 4.084 1.00 88.06 67 GLN A O 1
ATOM 524 N N . GLN A 1 68 ? -9.270 0.289 4.309 1.00 90.56 68 GLN A N 1
ATOM 525 C CA . GLN A 1 68 ? -9.385 0.597 2.881 1.00 90.56 68 GLN A CA 1
ATOM 526 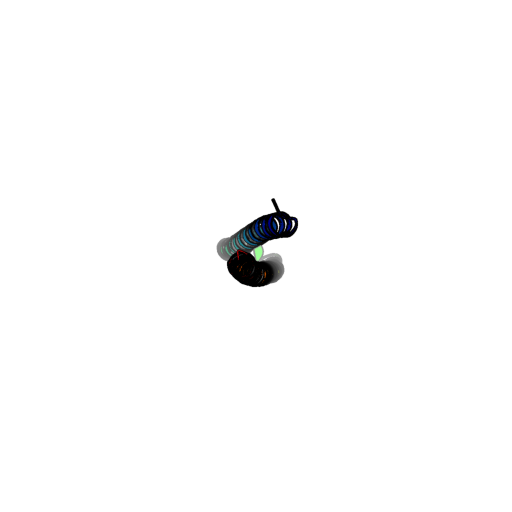C C . GLN A 1 68 ? -8.169 1.386 2.374 1.00 90.56 68 GLN A C 1
ATOM 528 O O . GLN A 1 68 ? -7.672 1.115 1.278 1.00 90.56 68 GLN A O 1
ATOM 533 N N . ALA A 1 69 ? -7.660 2.321 3.178 1.00 83.50 69 ALA A N 1
ATOM 534 C CA . ALA A 1 69 ? -6.447 3.068 2.869 1.00 83.50 69 ALA A CA 1
ATOM 535 C C . ALA A 1 69 ? -5.209 2.153 2.822 1.00 83.50 69 ALA A C 1
ATOM 537 O O . ALA A 1 69 ? -4.488 2.184 1.829 1.00 83.50 69 ALA A O 1
ATOM 538 N N . ASP A 1 70 ? -5.010 1.278 3.819 1.00 88.31 70 ASP A N 1
ATOM 539 C CA . ASP A 1 70 ? -3.935 0.265 3.815 1.00 88.31 70 ASP A CA 1
ATOM 540 C C . ASP A 1 70 ? -3.977 -0.602 2.545 1.00 88.31 70 ASP A C 1
ATOM 542 O O . ASP A 1 70 ? -2.967 -0.763 1.858 1.00 88.31 70 ASP A O 1
ATOM 546 N N . ALA A 1 71 ? -5.159 -1.110 2.182 1.00 90.38 71 ALA A N 1
ATOM 547 C CA . ALA A 1 71 ? -5.331 -1.917 0.975 1.00 90.38 71 ALA A CA 1
ATOM 548 C C . ALA A 1 71 ? -4.987 -1.138 -0.307 1.00 90.38 71 ALA A C 1
ATOM 550 O O . ALA A 1 71 ? -4.310 -1.665 -1.190 1.00 90.38 71 ALA A O 1
ATOM 551 N N . THR A 1 72 ? -5.414 0.124 -0.395 1.00 90.31 72 THR A N 1
ATOM 552 C CA . THR A 1 72 ? -5.133 0.992 -1.549 1.00 90.31 72 THR A CA 1
ATOM 553 C C . THR A 1 72 ? -3.638 1.282 -1.677 1.00 90.31 72 THR A C 1
ATOM 555 O O . THR A 1 72 ? -3.085 1.196 -2.770 1.00 90.31 72 THR A O 1
ATOM 558 N N . PHE A 1 73 ? -2.955 1.578 -0.570 1.00 88.31 73 PHE A N 1
ATOM 559 C CA . PHE A 1 73 ? -1.519 1.856 -0.585 1.00 88.31 73 PHE A CA 1
ATOM 560 C C . PHE A 1 73 ? -0.696 0.625 -0.979 1.00 88.31 73 PHE A C 1
ATOM 562 O O . PHE A 1 73 ? 0.225 0.747 -1.786 1.00 88.31 73 PHE A O 1
ATOM 569 N N . LYS A 1 74 ? -1.083 -0.572 -0.521 1.00 89.19 74 LYS A N 1
ATOM 570 C CA . LYS A 1 74 ? -0.475 -1.839 -0.966 1.00 89.19 74 LYS A CA 1
ATOM 571 C C . LYS A 1 74 ? -0.693 -2.125 -2.452 1.00 89.19 74 LYS A C 1
ATOM 573 O O . LYS A 1 74 ? 0.195 -2.664 -3.108 1.00 89.19 74 LYS A O 1
ATOM 578 N N . ASP A 1 75 ? -1.855 -1.773 -3.000 1.00 92.56 75 ASP A N 1
ATOM 579 C CA . ASP A 1 75 ? -2.115 -1.915 -4.438 1.00 92.56 75 ASP A CA 1
ATOM 580 C C . ASP A 1 75 ? -1.203 -0.994 -5.266 1.00 92.56 75 ASP A C 1
ATOM 582 O O . ASP A 1 75 ? -0.599 -1.432 -6.249 1.00 92.56 75 ASP A O 1
ATOM 586 N N . VAL A 1 76 ? -1.028 0.261 -4.837 1.00 87.81 76 VAL A N 1
ATOM 587 C CA . VAL A 1 76 ? -0.096 1.206 -5.478 1.00 87.81 76 VAL A CA 1
ATOM 588 C C . VAL A 1 76 ? 1.347 0.700 -5.396 1.00 87.81 76 VAL A C 1
ATOM 590 O O . VAL A 1 76 ? 2.034 0.655 -6.418 1.00 87.81 76 VAL A O 1
ATOM 593 N N . GLU A 1 77 ? 1.784 0.246 -4.219 1.00 90.88 77 GLU A N 1
ATOM 594 C CA . GLU A 1 77 ? 3.093 -0.385 -4.009 1.00 90.88 77 GLU A CA 1
ATOM 595 C C . GLU A 1 77 ? 3.314 -1.559 -4.985 1.00 90.88 77 GLU A C 1
ATOM 597 O O . GLU A 1 77 ? 4.340 -1.642 -5.668 1.00 90.88 77 GLU A O 1
ATOM 602 N N . GLY A 1 78 ? 2.333 -2.459 -5.101 1.00 87.75 78 GLY A N 1
ATOM 603 C CA . GLY A 1 78 ? 2.394 -3.618 -5.993 1.00 87.75 78 GLY A CA 1
ATOM 604 C C . GLY A 1 78 ? 2.478 -3.238 -7.474 1.00 87.75 78 GLY A C 1
ATOM 605 O O . GLY A 1 78 ? 3.252 -3.833 -8.236 1.00 87.75 78 GLY A O 1
ATOM 606 N N . LYS A 1 79 ? 1.726 -2.215 -7.890 1.00 91.50 79 LYS A N 1
ATOM 607 C CA . LYS A 1 79 ? 1.761 -1.685 -9.260 1.00 91.50 79 LYS A CA 1
ATOM 608 C C . LYS A 1 79 ? 3.112 -1.059 -9.588 1.00 91.50 79 LYS A C 1
ATOM 610 O O . LYS A 1 79 ? 3.683 -1.392 -10.626 1.00 91.50 79 LYS A O 1
ATOM 615 N N . LEU A 1 80 ? 3.662 -0.232 -8.699 1.00 89.62 80 LEU A N 1
ATOM 616 C CA . LEU A 1 80 ? 4.984 0.374 -8.884 1.00 89.62 80 LEU A CA 1
ATOM 617 C C . LEU A 1 80 ? 6.084 -0.690 -8.978 1.00 89.62 80 LEU A C 1
ATOM 619 O O . LEU A 1 80 ? 6.892 -0.662 -9.904 1.00 89.62 80 LEU A O 1
ATOM 623 N N . ASN A 1 81 ? 6.057 -1.697 -8.101 1.00 90.44 81 ASN A N 1
ATOM 624 C CA . ASN A 1 81 ? 6.980 -2.832 -8.166 1.00 90.44 81 ASN A CA 1
ATOM 625 C C . ASN A 1 81 ? 6.882 -3.608 -9.489 1.00 90.44 81 ASN A C 1
ATOM 627 O O . ASN A 1 81 ? 7.894 -4.053 -10.032 1.00 90.44 81 ASN A O 1
ATOM 631 N N . THR A 1 82 ? 5.672 -3.770 -10.027 1.00 92.50 82 THR A N 1
ATOM 632 C CA . THR A 1 82 ? 5.468 -4.425 -11.327 1.00 92.50 82 THR A CA 1
ATOM 633 C C . THR A 1 82 ? 6.098 -3.611 -12.453 1.00 92.50 82 THR A C 1
ATOM 635 O O . THR A 1 82 ? 6.805 -4.168 -13.293 1.00 92.50 82 THR A O 1
ATOM 638 N N . VAL A 1 83 ? 5.892 -2.293 -12.445 1.00 89.06 83 VAL A N 1
ATOM 639 C CA . VAL A 1 83 ? 6.474 -1.374 -13.430 1.00 89.06 83 VAL A CA 1
ATOM 640 C C . VAL A 1 83 ? 8.003 -1.410 -13.379 1.00 89.06 83 VAL A C 1
ATOM 642 O O . VAL A 1 83 ? 8.634 -1.590 -14.420 1.00 89.06 83 VAL A O 1
ATOM 645 N N . ILE A 1 84 ? 8.596 -1.328 -12.183 1.00 89.75 84 ILE A N 1
ATOM 646 C CA . ILE A 1 84 ? 10.051 -1.411 -11.978 1.00 89.75 84 ILE A CA 1
ATOM 647 C C . ILE A 1 84 ? 10.616 -2.685 -12.621 1.00 89.75 84 ILE A C 1
ATOM 649 O O . ILE A 1 84 ? 11.519 -2.600 -13.452 1.00 89.75 84 ILE A O 1
ATOM 653 N N . ARG A 1 85 ? 10.033 -3.855 -12.324 1.00 90.44 85 ARG A N 1
ATOM 654 C CA . ARG A 1 85 ? 10.504 -5.143 -12.870 1.00 90.44 85 ARG A CA 1
ATOM 655 C C . ARG A 1 85 ? 10.432 -5.211 -14.393 1.00 90.44 85 ARG A C 1
ATOM 657 O O . ARG A 1 85 ? 11.324 -5.770 -15.030 1.00 90.44 85 ARG A O 1
ATOM 664 N N . VAL A 1 86 ? 9.365 -4.677 -14.991 1.00 91.25 86 VAL A N 1
ATOM 665 C CA . VAL A 1 86 ? 9.204 -4.659 -16.454 1.00 91.25 86 VAL A CA 1
ATOM 666 C C . VAL A 1 86 ? 10.302 -3.820 -17.105 1.00 91.25 86 VAL A C 1
ATOM 668 O O . VAL A 1 86 ? 10.889 -4.246 -18.105 1.00 91.25 86 VAL A O 1
ATOM 671 N N . TYR A 1 87 ? 10.603 -2.653 -16.538 1.00 89.00 87 TYR A N 1
ATOM 672 C CA . TYR A 1 87 ? 11.655 -1.782 -17.049 1.00 89.00 87 TYR A CA 1
ATOM 673 C C . TYR A 1 87 ? 13.047 -2.390 -16.884 1.00 89.00 87 TYR A C 1
ATOM 675 O O . TYR A 1 87 ? 13.800 -2.402 -17.855 1.00 89.00 87 TYR A O 1
ATOM 683 N N . GLU A 1 88 ? 13.365 -2.964 -15.723 1.00 88.06 88 GLU A N 1
ATOM 684 C CA . GLU A 1 88 ? 14.639 -3.659 -15.489 1.00 88.06 88 GLU A CA 1
ATOM 685 C C . GLU A 1 88 ? 14.850 -4.806 -16.485 1.00 88.06 88 GLU A C 1
ATOM 687 O O . GLU A 1 88 ? 15.882 -4.872 -17.154 1.00 88.06 88 GLU A O 1
ATOM 692 N N . GLY A 1 89 ? 13.841 -5.665 -16.667 1.00 86.00 89 GLY A N 1
ATOM 693 C CA . GLY A 1 89 ? 13.925 -6.773 -17.619 1.00 86.00 89 GLY A CA 1
ATOM 694 C C . GLY A 1 89 ? 14.038 -6.310 -19.076 1.00 86.00 89 GLY A C 1
ATOM 695 O O . GLY A 1 89 ? 14.683 -6.963 -19.898 1.00 86.00 89 GLY A O 1
ATOM 696 N N . THR A 1 90 ? 13.434 -5.170 -19.419 1.00 86.31 90 THR A N 1
ATOM 697 C CA . THR A 1 90 ? 13.570 -4.568 -20.754 1.00 86.31 90 THR A CA 1
ATOM 698 C C . THR A 1 90 ? 14.965 -3.978 -20.958 1.00 86.31 90 THR A C 1
ATOM 700 O O . THR A 1 90 ? 15.564 -4.160 -22.019 1.00 86.31 90 THR A O 1
ATOM 703 N N . GLU A 1 91 ? 15.512 -3.306 -19.945 1.00 84.81 91 GLU A N 1
ATOM 704 C CA . GLU A 1 91 ? 16.866 -2.758 -19.980 1.00 84.81 91 GLU A CA 1
ATOM 705 C C . GLU A 1 91 ? 17.915 -3.863 -20.130 1.00 84.81 91 GLU A C 1
ATOM 707 O O . GLU A 1 91 ? 18.833 -3.734 -20.940 1.00 84.81 91 GLU A O 1
ATOM 712 N N . GLU A 1 92 ? 17.758 -4.972 -19.411 1.00 85.38 92 GLU A N 1
ATOM 713 C CA . GLU A 1 92 ? 18.662 -6.118 -19.493 1.00 85.38 92 GLU A CA 1
ATOM 714 C C . GLU A 1 92 ? 18.673 -6.733 -20.900 1.00 85.38 92 GLU A C 1
ATOM 716 O O . GLU A 1 92 ? 19.736 -6.879 -21.509 1.00 85.38 92 GLU A O 1
ATOM 721 N N . ARG A 1 93 ? 17.494 -6.947 -21.501 1.00 84.06 93 ARG A N 1
ATOM 722 C CA . ARG A 1 93 ? 17.376 -7.402 -22.902 1.00 84.06 93 ARG A CA 1
ATOM 723 C C . ARG A 1 93 ? 18.026 -6.435 -23.890 1.00 84.06 93 ARG A C 1
ATOM 725 O O . ARG A 1 93 ? 18.687 -6.864 -24.839 1.00 84.06 93 ARG A O 1
ATOM 732 N N . ASN A 1 94 ? 17.861 -5.130 -23.680 1.00 83.31 94 ASN A N 1
ATOM 733 C CA . ASN A 1 94 ? 18.494 -4.114 -24.519 1.00 83.31 94 ASN A CA 1
ATOM 734 C C . ASN A 1 94 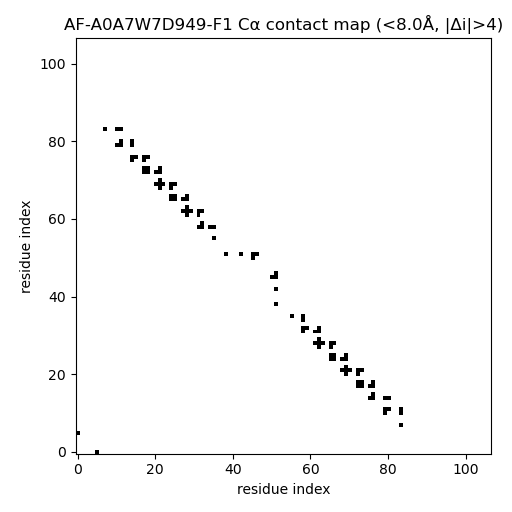? 20.022 -4.147 -24.384 1.00 83.31 94 ASN A C 1
ATOM 736 O O . ASN A 1 94 ? 20.725 -4.097 -25.397 1.00 83.31 94 ASN A O 1
ATOM 740 N N . LYS A 1 95 ? 20.552 -4.297 -23.163 1.00 85.31 95 LYS A N 1
ATOM 741 C CA . LYS A 1 95 ? 21.994 -4.452 -22.909 1.00 85.31 95 LYS A CA 1
ATOM 742 C C . LYS A 1 95 ? 22.551 -5.689 -23.620 1.00 85.31 95 LYS A C 1
ATOM 744 O O . LYS A 1 95 ? 23.599 -5.603 -24.266 1.00 85.31 95 LYS A O 1
ATOM 749 N N . GLU A 1 96 ? 21.836 -6.811 -23.587 1.00 87.25 96 GLU A N 1
ATOM 750 C CA . GLU A 1 96 ? 22.212 -8.032 -24.310 1.00 87.25 96 GLU A CA 1
ATOM 751 C C . GLU A 1 96 ? 22.207 -7.856 -25.834 1.00 87.25 96 GLU A C 1
ATOM 753 O O . GLU A 1 96 ? 23.133 -8.305 -26.514 1.00 87.25 96 GLU A O 1
ATOM 758 N N . LEU A 1 97 ? 21.181 -7.208 -26.395 1.00 84.19 97 LEU A N 1
ATOM 759 C CA . LEU A 1 97 ? 21.098 -6.910 -27.829 1.00 84.19 97 LEU A CA 1
ATOM 760 C C . LEU A 1 97 ? 22.265 -6.032 -28.284 1.00 84.19 97 LEU A C 1
ATOM 762 O O . LEU A 1 97 ? 22.959 -6.384 -29.238 1.00 84.19 97 LEU A O 1
ATOM 766 N N . VAL A 1 98 ? 22.532 -4.936 -27.569 1.00 83.25 98 VAL A N 1
ATOM 767 C CA . VAL A 1 98 ? 23.656 -4.037 -27.867 1.00 83.25 98 VAL A CA 1
ATOM 768 C C . VAL A 1 98 ? 24.989 -4.784 -27.783 1.00 83.25 98 VAL A C 1
ATOM 770 O O . VAL A 1 98 ? 25.839 -4.621 -28.658 1.00 83.25 98 VAL A O 1
ATOM 773 N N . SER A 1 99 ? 25.177 -5.633 -26.769 1.00 86.38 99 SER A N 1
ATOM 774 C CA . SER A 1 99 ? 26.382 -6.460 -26.620 1.00 86.38 99 SER A CA 1
ATOM 775 C C . SER A 1 99 ? 26.571 -7.427 -27.795 1.00 86.38 99 SER A C 1
ATOM 777 O O . SER A 1 99 ? 27.671 -7.524 -28.343 1.00 86.38 99 SER A O 1
ATOM 779 N N . ARG A 1 100 ? 25.497 -8.096 -28.242 1.00 84.12 100 ARG A N 1
ATOM 780 C CA . ARG A 1 100 ? 25.524 -8.990 -29.413 1.00 84.12 100 ARG A CA 1
ATOM 781 C C . ARG A 1 100 ? 25.875 -8.252 -30.701 1.00 84.12 100 ARG A C 1
ATOM 783 O O . ARG A 1 100 ? 26.739 -8.723 -31.434 1.00 84.12 100 ARG A O 1
ATOM 790 N N . VAL A 1 101 ? 25.264 -7.093 -30.951 1.00 82.69 101 VAL A N 1
ATOM 791 C CA . VAL A 1 101 ? 25.564 -6.269 -32.135 1.00 82.69 101 VAL A CA 1
ATOM 792 C C . VAL A 1 101 ? 27.023 -5.812 -32.122 1.00 82.69 101 VAL A C 1
ATOM 794 O O . VAL A 1 101 ? 27.718 -5.994 -33.115 1.00 82.69 101 VAL A O 1
ATOM 797 N N . LYS A 1 102 ? 27.525 -5.308 -30.985 1.00 80.56 102 LYS A N 1
ATOM 798 C CA . LYS A 1 102 ? 28.931 -4.889 -30.846 1.00 80.56 102 LYS A CA 1
ATOM 799 C C . LYS A 1 102 ? 29.913 -6.033 -31.106 1.00 80.56 102 LYS A C 1
ATOM 801 O O . LYS A 1 102 ? 30.904 -5.830 -31.796 1.00 80.56 102 LYS A O 1
ATOM 806 N N . LYS A 1 103 ? 29.635 -7.237 -30.594 1.00 82.94 103 LYS A N 1
ATOM 807 C CA . LYS A 1 103 ? 30.463 -8.427 -30.863 1.00 82.94 103 LYS A CA 1
ATOM 808 C C . LYS A 1 103 ? 30.429 -8.837 -32.334 1.00 82.94 103 LYS A C 1
ATOM 810 O O . LYS A 1 103 ? 31.464 -9.203 -32.867 1.00 82.94 103 LYS A O 1
ATOM 815 N N . GLY A 1 104 ? 29.265 -8.756 -32.977 1.00 77.44 104 GLY A N 1
ATOM 816 C CA . GLY A 1 104 ? 29.106 -9.072 -34.396 1.00 77.44 104 GLY A CA 1
ATOM 817 C C . GLY A 1 104 ? 29.678 -8.022 -35.354 1.00 77.44 104 GLY A C 1
ATOM 818 O O . GLY A 1 104 ? 29.746 -8.295 -36.542 1.00 77.44 104 GLY A O 1
ATOM 819 N N . TRP A 1 105 ? 30.055 -6.833 -34.875 1.00 67.94 105 TRP A N 1
ATOM 820 C CA . TRP A 1 105 ? 30.662 -5.762 -35.683 1.00 67.94 105 TRP A CA 1
ATOM 821 C C . TRP A 1 105 ? 32.189 -5.683 -35.560 1.00 67.94 105 TRP A C 1
ATOM 823 O O . TRP A 1 105 ? 32.819 -4.996 -36.359 1.00 67.94 105 TRP A O 1
ATOM 833 N N . ASN A 1 106 ? 32.792 -6.385 -34.597 1.00 58.59 106 ASN A N 1
ATOM 834 C CA . ASN A 1 106 ? 34.243 -6.553 -34.527 1.00 58.59 106 ASN A CA 1
ATOM 835 C C . ASN A 1 106 ? 34.671 -7.653 -35.519 1.00 58.59 106 ASN A C 1
ATOM 837 O O . ASN A 1 106 ? 34.845 -8.805 -35.119 1.00 58.59 106 ASN A O 1
ATOM 841 N N . PHE A 1 107 ? 34.790 -7.290 -36.799 1.00 51.56 107 PHE A N 1
ATOM 842 C CA . PHE A 1 107 ? 35.501 -8.049 -37.834 1.00 51.56 107 PHE A CA 1
ATOM 843 C C . PHE A 1 107 ? 36.850 -7.394 -38.128 1.00 51.56 107 PHE A C 1
ATOM 845 O O . PHE A 1 107 ? 36.899 -6.142 -38.133 1.00 51.56 107 PHE A O 1
#

Mean predicted aligned error: 9.12 Å